Protein AF-A0A7X8KRH6-F1 (afdb_monomer)

Radius of gyration: 15.83 Å; Cα contacts (8 Å, |Δi|>4): 211; chains: 1; bounding box: 36×41×42 Å

Nearest PDB structures (foldseek):
  8rth-assembly1_D  TM=4.321E-01  e=2.265E-01  Trypanosoma brucei
  8j7d-assembly1_C  TM=4.376E-01  e=4.624E-01  Homo sapiens
  8j78-assembly1_J  TM=4.376E-01  e=4.934E-01  Homo sapiens
  5ikl-assembly1_B-2  TM=4.611E-01  e=7.771E-01  Pseudomonas aeruginosa PAO1
  6gaz-assembly1_AC  TM=6.817E-01  e=5.443E+00  Sus scrofa

Foldseek 3Di:
DFDDVQVQCVVCVPPDQDDDWDWDDPVNCVVLVADPQWTKTWDDDLAEIEIETEHEDDDDLVSLVVNQVSSQCVRQVVHQYEYEYEYQDDDPVSVVVLVPDDDSYHYWYWHDDPVWPDDTGGDPDPDDDDPPDDDPDDDDDPRVVNVVVVTDPVNVVVSRPD

Structure (mmCIF, N/CA/C/O backbone):
data_AF-A0A7X8KRH6-F1
#
_entry.id   AF-A0A7X8KRH6-F1
#
loop_
_atom_site.group_PDB
_atom_site.id
_atom_site.type_symbol
_atom_site.label_atom_id
_atom_site.label_alt_id
_atom_site.label_comp_id
_atom_site.label_asym_id
_atom_site.label_entity_id
_atom_site.label_seq_id
_atom_site.pdbx_PDB_ins_code
_atom_site.Cartn_x
_atom_site.Cartn_y
_atom_site.Cartn_z
_atom_site.occupancy
_atom_site.B_iso_or_equiv
_atom_site.auth_seq_id
_atom_site.auth_comp_id
_atom_site.auth_asym_id
_atom_site.auth_atom_id
_atom_site.pdbx_PDB_model_num
ATOM 1 N N . MET A 1 1 ? -2.000 -19.697 16.676 1.00 41.53 1 MET A N 1
ATOM 2 C CA . MET A 1 1 ? 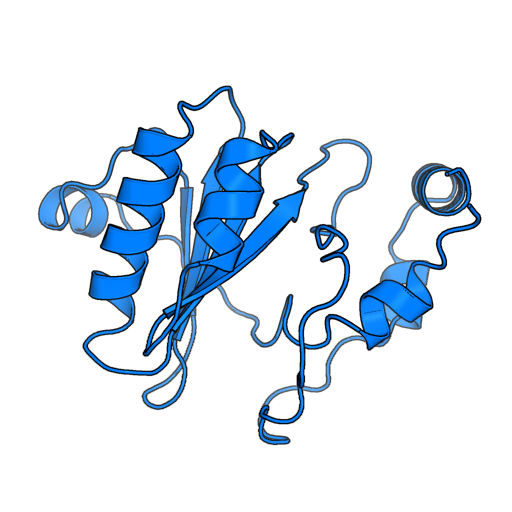-1.005 -20.148 15.673 1.00 41.53 1 MET A CA 1
ATOM 3 C C . MET A 1 1 ? 0.139 -19.169 15.828 1.00 41.53 1 MET A C 1
ATOM 5 O O . MET A 1 1 ? -0.130 -17.988 15.698 1.00 41.53 1 MET A O 1
ATOM 9 N N . ASN A 1 2 ? 1.328 -19.597 16.259 1.00 46.47 2 ASN A N 1
ATOM 10 C CA . ASN A 1 2 ? 2.343 -18.646 16.723 1.00 46.47 2 ASN A CA 1
ATOM 11 C C . ASN A 1 2 ? 2.973 -17.942 15.511 1.00 46.47 2 ASN A C 1
ATOM 13 O O . ASN A 1 2 ? 3.713 -18.557 14.744 1.00 46.47 2 ASN A O 1
ATOM 17 N N . ILE A 1 3 ? 2.591 -16.689 15.283 1.00 53.47 3 ILE A N 1
ATOM 18 C CA . ILE A 1 3 ? 3.006 -15.918 14.114 1.00 53.47 3 ILE A CA 1
ATOM 19 C C . ILE A 1 3 ? 4.375 -15.286 14.394 1.00 53.47 3 ILE A C 1
ATOM 21 O O . ILE A 1 3 ? 4.527 -14.436 15.266 1.00 53.47 3 ILE A O 1
ATOM 25 N N . SER A 1 4 ? 5.387 -15.691 13.627 1.00 61.47 4 SER A N 1
ATOM 26 C CA . SER A 1 4 ? 6.733 -15.118 13.697 1.00 61.47 4 SER A CA 1
ATOM 27 C C . SER A 1 4 ? 6.836 -13.900 12.779 1.00 61.47 4 SER A C 1
ATOM 29 O O . SER A 1 4 ? 6.859 -14.014 11.552 1.00 61.47 4 SER A O 1
ATOM 31 N N . TRP A 1 5 ? 6.925 -12.709 13.372 1.00 57.19 5 TRP A N 1
ATOM 32 C CA . TRP A 1 5 ? 7.070 -11.454 12.624 1.00 57.19 5 TRP A CA 1
ATOM 33 C C . TRP A 1 5 ? 8.342 -11.381 11.783 1.00 57.19 5 TRP A C 1
ATOM 35 O O . TRP A 1 5 ? 8.341 -10.729 10.745 1.00 57.19 5 TRP A O 1
ATOM 45 N N . ASN A 1 6 ? 9.402 -12.089 12.177 1.00 57.34 6 ASN A N 1
ATOM 46 C CA . ASN A 1 6 ? 10.608 -12.214 11.360 1.00 57.34 6 ASN A CA 1
ATOM 47 C C . ASN A 1 6 ? 10.327 -12.999 10.068 1.00 57.34 6 ASN A C 1
ATOM 49 O O . ASN A 1 6 ? 10.830 -12.648 9.004 1.00 57.34 6 ASN A O 1
ATOM 53 N N . ASP A 1 7 ? 9.488 -14.032 10.138 1.00 59.88 7 ASP A N 1
ATOM 54 C CA . ASP A 1 7 ? 9.123 -14.828 8.964 1.00 59.88 7 ASP A CA 1
ATOM 55 C C . ASP A 1 7 ? 8.147 -14.065 8.064 1.00 59.88 7 ASP A C 1
ATOM 57 O O . ASP A 1 7 ? 8.319 -14.057 6.847 1.00 59.88 7 ASP A O 1
ATOM 61 N N . ILE A 1 8 ? 7.220 -13.299 8.650 1.00 55.69 8 ILE A N 1
ATOM 62 C CA . ILE A 1 8 ? 6.412 -12.315 7.917 1.00 55.69 8 ILE A CA 1
ATOM 63 C C . ILE A 1 8 ? 7.308 -11.276 7.222 1.00 55.69 8 ILE A C 1
ATOM 65 O O . ILE A 1 8 ? 7.106 -10.975 6.047 1.00 55.69 8 ILE A O 1
ATOM 69 N N . TRP A 1 9 ? 8.297 -10.720 7.925 1.00 57.75 9 TRP A N 1
ATOM 70 C CA . TRP A 1 9 ? 9.228 -9.718 7.394 1.00 57.75 9 TRP A CA 1
ATOM 71 C C . TRP A 1 9 ? 10.070 -10.267 6.237 1.00 57.75 9 TRP A C 1
ATOM 73 O O . TRP A 1 9 ? 10.309 -9.570 5.244 1.00 57.75 9 TRP A O 1
ATOM 83 N N . LYS A 1 10 ? 10.503 -11.527 6.340 1.00 58.91 10 LYS A N 1
ATOM 84 C CA . LYS A 1 10 ? 11.200 -12.245 5.266 1.00 58.91 10 LYS A CA 1
ATOM 85 C C . LYS A 1 10 ? 10.291 -12.556 4.080 1.00 58.91 10 LYS A C 1
ATOM 87 O O . LYS A 1 10 ? 10.783 -12.504 2.958 1.00 58.91 10 LYS A O 1
ATOM 92 N N . ALA A 1 11 ? 9.015 -12.860 4.320 1.00 56.12 11 ALA A N 1
ATOM 93 C CA . ALA A 1 11 ? 8.025 -13.134 3.278 1.00 56.12 11 ALA A CA 1
ATOM 94 C C . ALA A 1 11 ? 7.551 -11.863 2.551 1.00 56.12 11 ALA A C 1
ATOM 96 O O . ALA A 1 11 ? 7.143 -11.930 1.400 1.00 56.12 11 ALA A O 1
ATOM 97 N N . ASN A 1 12 ? 7.645 -10.702 3.202 1.00 53.78 12 ASN A N 1
ATOM 98 C CA . ASN A 1 12 ? 7.190 -9.416 2.677 1.00 53.78 12 ASN A CA 1
ATOM 99 C C . ASN A 1 12 ? 8.362 -8.442 2.501 1.00 53.78 12 ASN A C 1
ATOM 101 O O . ASN A 1 12 ? 8.407 -7.366 3.106 1.00 53.78 12 ASN A O 1
ATOM 105 N N . GLN A 1 13 ? 9.355 -8.844 1.703 1.00 52.69 13 GLN A N 1
ATOM 106 C CA . GLN A 1 13 ? 10.570 -8.046 1.470 1.00 52.69 13 GLN A CA 1
ATOM 107 C C . GLN A 1 13 ? 10.301 -6.710 0.775 1.00 52.69 13 GLN A C 1
ATOM 109 O O . GLN A 1 13 ? 11.119 -5.797 0.817 1.00 52.69 13 GLN A O 1
ATOM 114 N N . ASP A 1 14 ? 9.135 -6.614 0.161 1.00 52.75 14 ASP A N 1
ATOM 115 C CA . ASP A 1 14 ? 8.665 -5.528 -0.665 1.00 52.75 14 ASP A CA 1
ATOM 116 C C . ASP A 1 14 ? 8.050 -4.363 0.128 1.00 52.75 14 ASP A C 1
ATOM 118 O O . ASP A 1 14 ? 8.088 -3.229 -0.340 1.00 52.75 14 ASP A O 1
ATOM 122 N N . ILE A 1 15 ? 7.533 -4.588 1.342 1.00 54.72 15 ILE A N 1
ATOM 123 C CA . ILE A 1 15 ? 6.648 -3.626 2.038 1.00 54.72 15 ILE A CA 1
A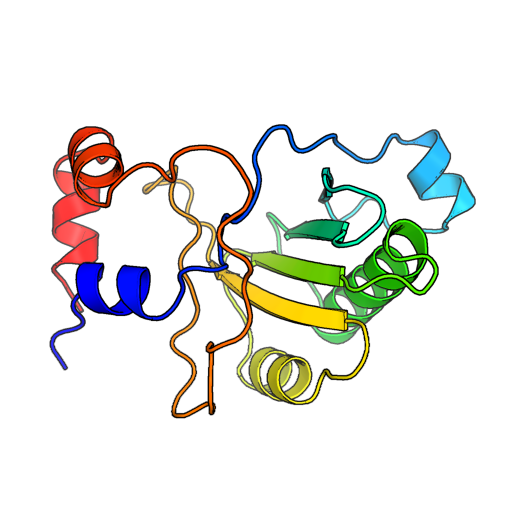TOM 124 C C . ILE A 1 15 ? 7.268 -2.252 2.310 1.00 54.72 15 ILE A C 1
ATOM 126 O O . ILE A 1 15 ? 6.551 -1.267 2.467 1.00 54.72 15 ILE A O 1
ATOM 130 N N . PHE A 1 16 ? 8.593 -2.159 2.248 1.00 56.62 16 PHE A N 1
ATOM 131 C CA . PHE A 1 16 ? 9.315 -0.894 2.272 1.00 56.62 16 PHE A CA 1
ATOM 132 C C . PHE A 1 16 ? 10.531 -0.920 1.345 1.00 56.62 16 PHE A C 1
ATOM 134 O O . PHE A 1 16 ? 11.659 -0.723 1.789 1.00 56.62 16 PHE A O 1
ATOM 141 N N . ILE A 1 17 ? 10.310 -1.179 0.050 1.00 54.66 17 ILE A N 1
ATOM 142 C CA . ILE A 1 17 ? 11.385 -1.166 -0.967 1.00 54.66 17 ILE A CA 1
ATOM 143 C C . ILE A 1 17 ? 12.085 0.198 -1.045 1.00 54.66 17 ILE A C 1
ATOM 145 O O . ILE A 1 17 ? 13.234 0.269 -1.470 1.00 54.66 17 ILE A O 1
ATOM 149 N N . MET A 1 18 ? 11.417 1.289 -0.653 1.00 55.75 18 MET A N 1
ATOM 150 C CA . MET A 1 18 ? 11.933 2.645 -0.846 1.00 55.75 18 MET A CA 1
ATOM 151 C C . MET A 1 18 ? 11.717 3.553 0.365 1.00 55.75 18 MET A C 1
ATOM 153 O O . MET A 1 18 ? 10.811 3.352 1.172 1.00 55.75 18 MET A O 1
ATOM 157 N N . SER A 1 19 ? 12.576 4.566 0.470 1.00 61.31 19 SER A N 1
ATOM 158 C CA . SER A 1 19 ? 12.522 5.652 1.450 1.00 61.31 19 SER A CA 1
ATOM 159 C C . SER A 1 19 ? 12.290 6.998 0.746 1.00 61.31 19 SER A C 1
ATOM 161 O O . SER A 1 19 ? 12.194 7.059 -0.481 1.00 61.31 19 SER A O 1
ATOM 163 N N . GLY A 1 20 ? 12.159 8.083 1.519 1.00 65.31 20 GLY A N 1
ATOM 164 C CA . GLY A 1 20 ? 11.989 9.429 0.957 1.00 65.31 20 GLY A CA 1
ATOM 165 C C . GLY A 1 20 ? 10.629 9.647 0.294 1.00 65.31 20 GLY A C 1
ATOM 166 O O . GLY A 1 20 ? 10.553 10.241 -0.772 1.00 65.31 20 GLY A O 1
ATOM 167 N N . PHE A 1 21 ? 9.562 9.124 0.898 1.00 76.94 21 PHE A N 1
ATOM 168 C CA . PHE A 1 21 ? 8.201 9.354 0.424 1.00 76.94 21 PHE A CA 1
ATOM 169 C C . PHE A 1 21 ? 7.850 10.842 0.462 1.00 76.94 21 PHE A C 1
ATOM 171 O O . PHE A 1 21 ? 7.912 11.473 1.517 1.00 76.94 21 PHE A O 1
ATOM 178 N N . GLU A 1 22 ? 7.440 11.373 -0.684 1.00 78.50 22 GLU A N 1
ATOM 179 C CA . GLU A 1 22 ? 6.921 12.728 -0.810 1.00 78.50 22 GLU A CA 1
ATOM 180 C C . GLU A 1 22 ? 5.398 12.697 -0.718 1.00 78.50 22 GLU A C 1
ATOM 182 O O . GLU A 1 22 ? 4.737 11.879 -1.365 1.00 78.50 22 GLU A O 1
ATOM 187 N N . GLU A 1 23 ? 4.835 13.591 0.091 1.00 87.44 23 GLU A N 1
ATOM 188 C CA . GLU A 1 23 ? 3.388 13.761 0.183 1.00 87.44 23 GLU A CA 1
ATOM 189 C C . GLU A 1 23 ? 2.839 14.418 -1.091 1.00 87.44 23 GLU A C 1
ATOM 191 O O . GLU A 1 23 ? 3.415 15.361 -1.642 1.00 87.44 23 GLU A O 1
ATOM 196 N N . CYS A 1 24 ? 1.694 13.930 -1.566 1.00 87.75 24 CYS A N 1
ATOM 197 C CA . CYS A 1 24 ? 0.996 14.533 -2.689 1.00 87.75 24 CYS A CA 1
ATOM 198 C C . CYS A 1 24 ? 0.464 15.918 -2.304 1.00 87.75 24 CYS A C 1
ATOM 200 O O . CYS A 1 24 ? -0.399 16.055 -1.431 1.00 87.75 24 CYS A O 1
ATOM 202 N N . THR A 1 25 ? 0.952 16.949 -2.995 1.00 87.25 25 THR A N 1
ATOM 203 C CA . THR A 1 25 ? 0.550 18.330 -2.724 1.00 87.25 25 THR A CA 1
ATOM 204 C C . THR A 1 25 ? -0.945 18.544 -2.960 1.00 87.25 25 THR A C 1
ATOM 206 O O . THR A 1 25 ? -1.607 17.816 -3.707 1.00 87.25 25 THR A O 1
ATOM 209 N N . GLU A 1 26 ? -1.512 19.562 -2.316 1.00 85.00 26 GLU A N 1
ATOM 210 C CA . GLU A 1 26 ? -2.935 19.874 -2.462 1.00 85.00 26 GLU A CA 1
ATOM 211 C C . GLU A 1 26 ? -3.301 20.244 -3.909 1.00 85.00 26 GLU A C 1
ATOM 213 O O . GLU A 1 26 ? -4.379 19.872 -4.380 1.00 85.00 26 GLU A O 1
ATOM 218 N N . GLU A 1 27 ? -2.403 20.902 -4.655 1.00 86.75 27 GLU A N 1
ATOM 219 C CA . GLU A 1 27 ? -2.659 21.236 -6.061 1.00 86.75 27 GLU A CA 1
ATOM 220 C C . GLU A 1 27 ? -2.767 19.979 -6.930 1.00 86.75 27 GLU A C 1
ATOM 222 O O . GLU A 1 27 ? -3.678 19.881 -7.757 1.00 86.75 27 GLU A O 1
ATOM 227 N N . LYS A 1 28 ? -1.879 18.996 -6.716 1.00 87.00 28 LYS A N 1
ATOM 228 C CA . LYS A 1 28 ? -1.917 17.709 -7.426 1.00 87.00 28 LYS A CA 1
ATOM 229 C C . LYS A 1 28 ? -3.160 16.903 -7.065 1.00 87.00 28 LYS A C 1
ATOM 231 O O . LYS A 1 28 ? -3.800 16.345 -7.950 1.00 87.00 28 LYS A O 1
ATOM 236 N N . ARG A 1 29 ? -3.560 16.885 -5.790 1.00 89.44 29 ARG A N 1
ATOM 237 C CA . ARG A 1 29 ? -4.806 16.216 -5.379 1.00 89.44 29 ARG A CA 1
ATOM 238 C C . ARG A 1 29 ? -6.024 16.810 -6.077 1.00 89.44 29 ARG A C 1
ATOM 240 O O . ARG A 1 29 ? -6.842 16.064 -6.606 1.00 89.44 29 ARG A O 1
ATOM 247 N N . LYS A 1 30 ? -6.112 18.141 -6.159 1.00 89.25 30 LYS A N 1
ATOM 248 C CA . LYS A 1 30 ? -7.204 18.821 -6.875 1.00 89.25 30 LYS A CA 1
ATOM 249 C C . LYS A 1 30 ? -7.192 18.521 -8.373 1.00 89.25 30 LYS A C 1
ATOM 251 O O . LYS A 1 30 ? -8.252 18.256 -8.937 1.00 89.25 30 LYS A O 1
ATOM 256 N N . SER A 1 31 ? -6.023 18.538 -9.018 1.00 90.69 31 SER A N 1
ATOM 257 C CA . SER A 1 31 ? -5.923 18.269 -10.460 1.00 90.69 31 SER A CA 1
ATOM 258 C C . SER A 1 31 ? -6.277 16.822 -10.811 1.00 90.69 31 SER A C 1
ATOM 260 O O . SER A 1 31 ? -6.932 16.575 -11.824 1.00 90.69 31 SER A O 1
ATOM 262 N N . TRP A 1 32 ? -5.916 15.881 -9.941 1.00 90.19 32 TRP A N 1
ATOM 263 C CA . TRP A 1 32 ? -6.217 14.455 -10.067 1.00 90.19 32 TRP A CA 1
ATOM 264 C C . TRP A 1 32 ? -7.559 14.048 -9.457 1.00 90.19 32 TRP A C 1
ATOM 266 O O . TRP A 1 32 ? -7.916 12.877 -9.500 1.00 90.19 32 TRP A O 1
ATOM 276 N N . ARG A 1 33 ? -8.330 15.022 -8.949 1.00 90.88 33 ARG A N 1
ATOM 277 C CA . ARG A 1 33 ? -9.649 14.823 -8.326 1.00 90.88 33 ARG A CA 1
ATOM 278 C C . ARG A 1 33 ? -9.630 13.779 -7.203 1.00 90.88 33 ARG A C 1
ATOM 280 O O . ARG A 1 33 ? -10.617 13.079 -7.009 1.00 90.88 33 ARG A O 1
ATOM 287 N N . LEU A 1 34 ? -8.519 13.708 -6.476 1.00 90.50 34 LEU A N 1
ATOM 288 C CA . LEU A 1 34 ? -8.338 12.798 -5.352 1.00 90.50 34 LEU A CA 1
ATOM 289 C C . LEU A 1 34 ? -8.984 13.380 -4.095 1.00 90.50 34 LEU A C 1
ATOM 291 O O . LEU A 1 34 ? -8.845 14.575 -3.804 1.00 90.50 34 LEU A O 1
ATOM 295 N N . SER A 1 35 ? -9.647 12.529 -3.320 1.00 89.56 35 SER A N 1
ATOM 296 C CA . SER A 1 35 ? -10.279 12.915 -2.060 1.00 89.56 35 SER A CA 1
ATOM 297 C C . SER A 1 35 ? -9.262 13.392 -1.024 1.00 89.56 35 SER A C 1
ATOM 299 O O . SER A 1 35 ? -8.227 12.765 -0.813 1.00 89.56 35 SER A O 1
ATOM 301 N N . SER A 1 36 ? -9.588 14.460 -0.291 1.00 87.31 36 SER A N 1
ATOM 302 C CA . SER A 1 36 ? -8.800 14.927 0.858 1.00 87.31 36 SER A CA 1
ATOM 303 C C . SER A 1 36 ? -8.929 14.033 2.097 1.00 87.31 36 SER A C 1
ATOM 305 O O . SER A 1 36 ? -8.232 14.269 3.081 1.00 87.31 36 SER A O 1
ATOM 307 N N . HIS A 1 37 ? -9.830 13.044 2.069 1.00 88.12 37 HIS A N 1
ATOM 308 C CA . HIS A 1 37 ? -10.051 12.091 3.164 1.00 88.12 37 HIS A CA 1
ATOM 309 C C . HIS A 1 37 ? -8.869 11.136 3.372 1.00 88.12 37 HIS A C 1
ATOM 311 O O . HIS A 1 37 ? -8.681 10.602 4.465 1.00 88.12 37 HIS A O 1
ATOM 317 N N . PHE A 1 38 ? -8.060 10.941 2.331 1.00 90.75 38 PHE A N 1
ATOM 318 C CA . PHE A 1 38 ? -6.896 10.068 2.353 1.00 90.75 38 PHE A CA 1
ATOM 319 C C . PHE A 1 38 ? -5.596 10.875 2.256 1.00 90.75 38 PHE A C 1
ATOM 321 O O . PHE A 1 38 ? -5.532 11.934 1.623 1.00 90.75 38 PHE A O 1
ATOM 328 N N . GLY A 1 39 ? -4.546 10.361 2.894 1.00 87.88 39 GLY A N 1
ATOM 329 C CA . GLY A 1 39 ? -3.174 10.816 2.688 1.00 87.88 39 GLY A CA 1
ATOM 330 C C . GLY A 1 39 ? -2.544 10.041 1.538 1.00 87.88 39 GLY A C 1
ATOM 331 O O . GLY A 1 39 ? -2.691 8.823 1.480 1.00 87.88 39 GLY A O 1
ATOM 332 N N . TYR A 1 40 ? -1.832 10.723 0.645 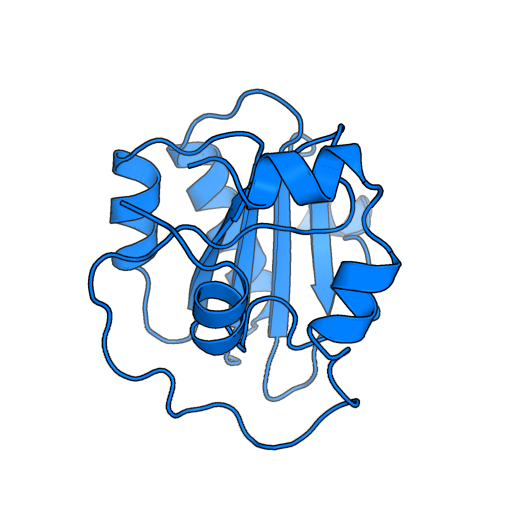1.00 90.81 40 TYR A N 1
ATOM 333 C CA . TYR A 1 40 ? -1.168 10.090 -0.494 1.00 90.81 40 TYR A CA 1
ATOM 334 C C . TYR A 1 40 ? 0.306 10.422 -0.454 1.00 90.81 40 TYR A C 1
ATOM 336 O O . TYR A 1 40 ? 0.677 11.590 -0.352 1.00 90.81 40 TYR A O 1
ATOM 344 N N . PHE A 1 41 ? 1.135 9.401 -0.588 1.00 88.38 41 PHE A N 1
ATOM 345 C CA . PHE A 1 41 ? 2.575 9.557 -0.655 1.00 88.38 41 PHE A CA 1
ATOM 346 C C . PHE A 1 41 ? 3.109 8.772 -1.839 1.00 88.38 41 PHE A C 1
ATOM 348 O O . PHE A 1 41 ? 2.553 7.735 -2.206 1.00 88.38 41 PHE A O 1
ATOM 355 N N . SER A 1 42 ? 4.188 9.250 -2.441 1.00 87.75 42 SER A N 1
ATOM 356 C CA . SER A 1 42 ? 4.863 8.530 -3.515 1.00 87.75 42 SER A CA 1
ATOM 357 C C . SER A 1 42 ? 6.369 8.667 -3.437 1.00 87.75 42 SER A C 1
ATOM 359 O O . SER A 1 42 ? 6.899 9.661 -2.954 1.00 87.75 42 SER A O 1
ATOM 361 N N . THR A 1 43 ? 7.048 7.661 -3.960 1.00 82.44 43 THR A N 1
ATOM 362 C CA . THR A 1 43 ? 8.478 7.668 -4.255 1.00 82.44 43 THR A CA 1
ATOM 363 C C . THR A 1 43 ? 8.712 6.761 -5.464 1.00 82.44 43 THR A C 1
ATOM 365 O O . THR A 1 43 ? 7.773 6.161 -6.003 1.00 82.44 43 THR A O 1
ATOM 368 N N . GLY A 1 44 ? 9.952 6.662 -5.918 1.00 77.50 44 GLY A N 1
ATOM 369 C CA . GLY A 1 44 ? 10.326 5.771 -7.007 1.00 77.50 44 GLY A CA 1
ATOM 370 C C . GLY A 1 44 ? 11.005 6.447 -8.173 1.00 77.50 44 GLY A C 1
ATOM 371 O O . GLY A 1 44 ? 11.125 7.670 -8.247 1.00 77.50 44 GLY A O 1
ATOM 372 N N . ASP A 1 45 ? 11.411 5.616 -9.119 1.00 74.81 45 ASP A N 1
ATOM 373 C CA . ASP A 1 45 ? 12.106 6.004 -10.336 1.00 74.81 45 ASP A CA 1
ATOM 374 C C . ASP A 1 45 ? 11.323 5.574 -11.587 1.00 74.81 45 ASP A C 1
ATOM 376 O O . ASP A 1 45 ? 10.146 5.220 -11.530 1.00 74.81 45 ASP A O 1
ATOM 380 N N . ILE A 1 46 ? 11.967 5.665 -12.749 1.00 73.56 46 ILE A N 1
ATOM 381 C CA . ILE A 1 46 ? 11.364 5.344 -14.048 1.00 73.56 46 ILE A CA 1
ATOM 382 C C . ILE A 1 46 ? 10.946 3.871 -14.204 1.00 73.56 46 ILE A C 1
ATOM 384 O O . ILE A 1 46 ? 10.096 3.583 -15.043 1.00 73.56 46 ILE A O 1
ATOM 388 N N . ASN A 1 47 ? 11.518 2.953 -13.422 1.00 75.81 47 ASN A N 1
ATOM 389 C CA . ASN A 1 47 ? 11.286 1.512 -13.528 1.00 75.81 47 ASN A CA 1
ATOM 390 C C . ASN A 1 47 ? 10.284 1.013 -12.484 1.00 75.81 47 ASN A C 1
ATOM 392 O O . ASN A 1 47 ? 9.543 0.062 -12.748 1.00 75.81 47 ASN A O 1
ATOM 396 N N . LEU A 1 48 ? 10.271 1.640 -11.304 1.00 79.38 48 LEU A N 1
ATOM 397 C CA . LEU A 1 48 ? 9.389 1.277 -10.205 1.00 79.38 48 LEU A CA 1
ATOM 398 C C . LEU A 1 48 ? 8.865 2.520 -9.491 1.00 79.38 48 LEU A C 1
ATOM 400 O O . LEU A 1 48 ? 9.623 3.312 -8.929 1.00 79.38 48 LEU A O 1
ATOM 404 N N . ARG A 1 49 ? 7.541 2.637 -9.447 1.00 85.62 49 ARG A N 1
ATOM 405 C CA . ARG A 1 49 ? 6.819 3.639 -8.666 1.00 85.62 49 ARG A CA 1
ATOM 406 C C . ARG A 1 49 ? 6.237 2.992 -7.425 1.00 85.62 49 ARG A C 1
ATOM 408 O O . ARG A 1 49 ? 5.738 1.870 -7.469 1.00 85.62 49 ARG A O 1
ATOM 415 N N . VAL A 1 50 ? 6.288 3.702 -6.311 1.00 84.69 50 VAL A N 1
ATOM 416 C CA . VAL A 1 50 ? 5.716 3.233 -5.053 1.00 84.69 50 VAL A CA 1
ATOM 417 C C . VAL A 1 50 ? 4.784 4.306 -4.525 1.00 84.69 50 VAL A C 1
ATOM 419 O O . VAL A 1 50 ? 5.189 5.457 -4.376 1.00 84.69 50 VAL A O 1
ATOM 422 N N . GLY A 1 51 ? 3.540 3.931 -4.251 1.00 87.69 51 GLY A N 1
ATOM 423 C CA . GLY A 1 51 ? 2.526 4.800 -3.673 1.00 87.69 51 GLY A CA 1
ATOM 424 C C . GLY A 1 51 ? 2.060 4.281 -2.321 1.00 87.69 51 GLY A C 1
ATOM 425 O O . GLY A 1 51 ? 1.917 3.078 -2.129 1.00 87.69 51 GLY A O 1
ATOM 426 N N . ILE A 1 52 ? 1.784 5.186 -1.393 1.00 90.00 52 ILE A N 1
ATOM 427 C CA . ILE A 1 52 ? 1.046 4.907 -0.164 1.00 90.00 52 ILE A CA 1
ATOM 428 C C . ILE A 1 52 ? -0.254 5.690 -0.240 1.00 90.00 52 ILE A C 1
ATOM 430 O O . ILE A 1 52 ? -0.233 6.887 -0.527 1.00 90.00 52 ILE A O 1
ATOM 434 N N . ILE A 1 53 ? -1.364 5.025 0.052 1.00 92.62 53 ILE A N 1
ATOM 435 C CA . ILE A 1 53 ? -2.629 5.673 0.361 1.00 92.62 53 ILE A CA 1
ATOM 436 C C . ILE A 1 53 ? -3.013 5.312 1.795 1.00 92.62 53 ILE A C 1
ATOM 438 O O . ILE A 1 53 ? -3.130 4.140 2.149 1.00 92.62 53 ILE A O 1
ATOM 442 N N . ALA A 1 54 ? -3.150 6.323 2.645 1.00 89.94 54 ALA A N 1
ATOM 443 C CA . ALA A 1 54 ? -3.345 6.163 4.075 1.00 89.94 54 ALA A CA 1
ATOM 444 C C . ALA A 1 54 ? -4.694 6.727 4.523 1.00 89.94 54 ALA A C 1
ATOM 446 O O . ALA A 1 54 ? -5.044 7.862 4.197 1.00 89.94 54 ALA A O 1
ATOM 447 N N . CYS A 1 55 ? -5.419 5.959 5.332 1.00 88.19 55 CYS A N 1
ATOM 448 C CA . CYS A 1 55 ? -6.624 6.405 6.013 1.00 88.19 55 CYS A CA 1
ATOM 449 C C . CYS A 1 55 ? -6.457 6.269 7.529 1.00 88.19 55 CYS A C 1
ATOM 451 O O . CYS A 1 55 ? -6.176 5.186 8.049 1.00 88.19 55 CYS A O 1
ATOM 453 N N . ARG A 1 56 ? -6.636 7.379 8.254 1.00 76.12 56 ARG A N 1
ATOM 454 C CA . ARG A 1 56 ? -6.599 7.383 9.726 1.00 76.12 56 ARG A CA 1
ATOM 455 C C . ARG A 1 56 ? -7.953 7.037 10.349 1.00 76.12 56 ARG A C 1
ATOM 457 O O . ARG A 1 56 ? -7.975 6.512 11.460 1.00 76.12 56 ARG A O 1
ATOM 464 N N . ASN A 1 57 ? -9.039 7.335 9.639 1.00 79.56 57 ASN A N 1
ATOM 465 C CA . ASN A 1 57 ? -10.419 7.236 10.110 1.00 79.56 57 ASN A CA 1
ATOM 466 C C . ASN A 1 57 ? -11.159 6.098 9.385 1.00 79.56 57 ASN A C 1
ATOM 468 O O . ASN A 1 57 ? -10.555 5.327 8.642 1.00 79.56 57 ASN A O 1
ATOM 472 N N . GLU A 1 58 ? -12.470 5.991 9.594 1.00 86.12 58 GLU A N 1
ATOM 473 C CA . GLU A 1 58 ? -13.309 5.077 8.820 1.00 86.12 58 GLU A CA 1
ATOM 474 C C . GLU A 1 58 ? -13.320 5.449 7.332 1.00 86.12 58 GLU A C 1
ATOM 476 O O . GLU A 1 58 ? -13.274 6.624 6.950 1.00 86.12 58 GLU A O 1
ATOM 481 N N . TYR A 1 59 ? -13.398 4.429 6.486 1.00 90.94 59 TYR A N 1
ATOM 482 C CA . TYR A 1 59 ? -13.486 4.554 5.040 1.00 90.94 59 TYR A CA 1
ATOM 483 C C . TYR A 1 59 ? -14.478 3.529 4.496 1.00 90.94 59 TYR A C 1
ATOM 485 O O . TYR A 1 59 ? -14.760 2.513 5.133 1.00 90.94 59 TYR A O 1
ATOM 493 N N . LYS A 1 60 ? -15.005 3.795 3.301 1.00 93.25 60 LYS A N 1
ATOM 494 C CA . LYS A 1 60 ? -15.706 2.784 2.511 1.00 93.25 60 LYS A CA 1
ATOM 495 C C . LYS A 1 60 ? -14.689 2.066 1.640 1.00 93.25 60 LYS A C 1
ATOM 497 O O . LYS A 1 60 ? -13.895 2.723 0.970 1.00 93.25 60 LYS A O 1
ATOM 502 N N . ASP A 1 61 ? -14.732 0.739 1.643 1.00 92.06 61 ASP A N 1
ATOM 503 C CA . ASP A 1 61 ? -13.797 -0.102 0.888 1.00 92.06 61 ASP A CA 1
ATOM 504 C C . ASP A 1 61 ? -13.709 0.297 -0.590 1.00 92.06 61 ASP A C 1
ATOM 506 O O . ASP A 1 61 ? -12.615 0.392 -1.138 1.00 92.06 61 ASP A O 1
ATOM 510 N N . GLU A 1 62 ? -14.858 0.568 -1.215 1.00 93.31 62 GLU A N 1
ATOM 511 C CA . GLU A 1 62 ? -14.965 0.965 -2.623 1.00 93.31 62 GLU A CA 1
ATOM 512 C C . GLU A 1 62 ? -14.251 2.290 -2.900 1.00 93.31 62 GLU A C 1
ATOM 514 O O . GLU A 1 62 ? -13.432 2.362 -3.814 1.00 93.31 62 GLU A O 1
ATOM 519 N N . ASP A 1 63 ? -14.512 3.308 -2.075 1.00 93.62 63 ASP A N 1
ATOM 520 C CA . ASP A 1 63 ? -13.897 4.630 -2.206 1.00 93.62 63 ASP A CA 1
ATOM 521 C C . ASP A 1 63 ? -12.384 4.535 -2.002 1.00 93.62 63 ASP A C 1
ATOM 523 O O . ASP A 1 63 ? -11.608 5.100 -2.772 1.00 93.62 63 ASP A O 1
ATOM 527 N N . PHE A 1 64 ? -11.953 3.781 -0.987 1.00 94.50 64 PHE A N 1
ATOM 528 C CA . PHE A 1 64 ? -10.536 3.638 -0.681 1.00 94.50 64 PHE A CA 1
ATOM 529 C C . PHE A 1 64 ? -9.799 2.915 -1.805 1.00 94.50 64 PHE A C 1
ATOM 531 O O . PHE A 1 64 ? -8.757 3.389 -2.257 1.00 94.50 64 PHE A O 1
ATOM 538 N N . LEU A 1 65 ? -10.370 1.816 -2.306 1.00 93.31 65 LEU A N 1
ATOM 539 C CA . LEU A 1 65 ? -9.815 1.052 -3.418 1.00 93.31 65 LEU A CA 1
ATOM 540 C C . LEU A 1 65 ? -9.754 1.891 -4.700 1.00 93.31 65 LEU A C 1
ATOM 542 O O . LEU A 1 65 ? -8.718 1.916 -5.366 1.00 93.31 65 LEU A O 1
ATOM 546 N N . PHE A 1 66 ? -10.840 2.593 -5.031 1.00 93.88 66 PHE A N 1
ATOM 547 C CA . PHE A 1 66 ? -10.928 3.440 -6.219 1.00 93.88 66 PHE A CA 1
ATOM 548 C C . PHE A 1 66 ? -9.885 4.560 -6.202 1.00 93.88 66 PHE A C 1
ATOM 550 O O . PHE A 1 66 ? -9.163 4.746 -7.186 1.00 93.88 66 PHE A O 1
ATOM 557 N N . GLU A 1 67 ? -9.768 5.274 -5.083 1.00 94.12 67 GLU A N 1
ATOM 558 C CA . GLU A 1 67 ? -8.795 6.356 -4.910 1.00 94.12 67 GLU A CA 1
ATOM 559 C C . GLU A 1 67 ? -7.361 5.828 -4.973 1.00 94.12 67 GLU A C 1
ATOM 561 O O . GLU A 1 67 ? -6.516 6.407 -5.655 1.00 94.12 67 GLU A O 1
ATOM 566 N N . GLY A 1 68 ? -7.086 4.683 -4.341 1.00 93.38 68 GLY A N 1
ATOM 567 C CA . GLY A 1 68 ? -5.763 4.066 -4.388 1.00 93.38 68 GLY A CA 1
ATOM 568 C C . GLY A 1 68 ? -5.360 3.646 -5.798 1.00 93.38 68 GLY A C 1
ATOM 569 O O . GLY A 1 68 ? -4.249 3.944 -6.234 1.00 93.38 68 GLY A O 1
ATOM 570 N N . ILE A 1 69 ? -6.262 3.012 -6.548 1.00 92.50 69 ILE A N 1
ATOM 571 C CA . ILE A 1 69 ? -5.994 2.614 -7.938 1.00 92.50 69 ILE A CA 1
ATOM 572 C C . ILE A 1 69 ? -5.836 3.845 -8.836 1.00 92.50 69 ILE A C 1
ATOM 574 O O . ILE A 1 69 ? -4.918 3.890 -9.657 1.00 92.50 69 ILE A O 1
ATOM 578 N N . SER A 1 70 ? -6.694 4.855 -8.676 1.00 93.12 70 SER A N 1
ATOM 579 C CA . SER A 1 70 ? -6.600 6.114 -9.426 1.00 93.12 70 SER A CA 1
ATOM 580 C C . SER A 1 70 ? -5.255 6.790 -9.173 1.00 93.12 70 SER A C 1
ATOM 582 O O . SER A 1 70 ? -4.532 7.102 -10.119 1.00 93.12 70 SER A O 1
ATOM 584 N N . TRP A 1 71 ? -4.863 6.898 -7.902 1.00 93.19 71 TRP A N 1
ATOM 585 C CA . TRP A 1 71 ? -3.546 7.365 -7.485 1.00 93.19 71 TRP A CA 1
ATOM 586 C C . T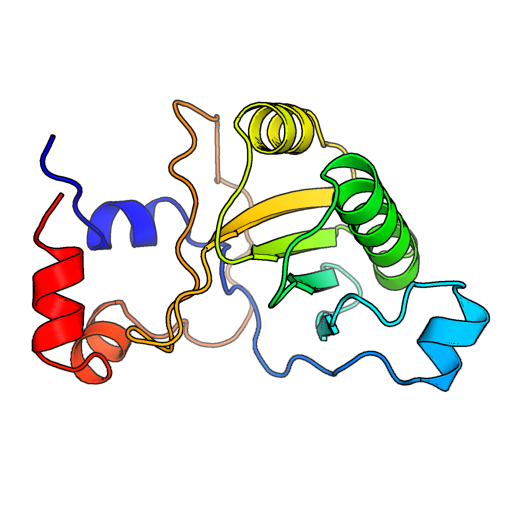RP A 1 71 ? -2.408 6.578 -8.138 1.00 93.19 71 TRP A C 1
ATOM 588 O O . TRP A 1 71 ? -1.515 7.176 -8.741 1.00 93.19 71 TRP A O 1
ATOM 598 N N . GLY A 1 72 ? -2.463 5.245 -8.077 1.00 91.62 72 GLY A N 1
ATOM 599 C CA . GLY A 1 72 ? -1.469 4.367 -8.694 1.00 91.62 72 GLY A CA 1
ATOM 600 C C . GLY A 1 72 ? -1.323 4.577 -10.190 1.00 91.62 72 GLY A C 1
ATOM 601 O O . GLY A 1 72 ? -0.204 4.608 -10.693 1.00 91.62 72 GLY A O 1
ATOM 602 N N . ASN A 1 73 ? -2.430 4.790 -10.898 1.00 91.75 73 ASN A N 1
ATOM 603 C CA . ASN A 1 73 ? -2.391 5.099 -12.324 1.00 91.75 73 ASN A CA 1
ATOM 604 C C . ASN A 1 73 ? -1.713 6.449 -12.599 1.00 91.75 73 ASN A C 1
ATOM 606 O O . ASN A 1 73 ? -0.905 6.539 -13.527 1.00 91.75 73 ASN A O 1
ATOM 610 N N . TYR A 1 74 ? -1.984 7.474 -11.781 1.00 91.38 74 TYR A N 1
ATOM 611 C CA . TYR A 1 74 ? -1.359 8.792 -11.931 1.00 91.38 74 TYR A CA 1
ATOM 612 C C . TYR A 1 74 ? 0.153 8.756 -11.704 1.00 91.38 74 TYR A C 1
ATOM 614 O O . TYR A 1 74 ? 0.900 9.316 -12.507 1.00 91.38 74 TYR A O 1
ATOM 622 N N . ILE A 1 75 ? 0.617 8.090 -10.643 1.00 90.69 75 ILE A N 1
ATOM 623 C CA . ILE A 1 75 ? 2.056 8.029 -10.343 1.00 90.69 75 ILE A CA 1
ATOM 624 C C . ILE A 1 75 ? 2.793 7.016 -11.214 1.00 90.69 75 ILE A C 1
ATOM 626 O O . ILE A 1 75 ? 3.964 7.216 -11.530 1.00 90.69 75 ILE A O 1
ATOM 630 N N . GLY A 1 76 ? 2.112 5.936 -11.595 1.00 86.00 76 GLY A N 1
ATOM 631 C CA . GLY A 1 76 ? 2.676 4.849 -12.374 1.00 86.00 76 GLY A CA 1
ATOM 632 C C . GLY A 1 76 ? 2.980 5.267 -13.799 1.00 86.00 76 GLY A C 1
ATOM 633 O O . GLY A 1 76 ? 4.060 4.972 -14.302 1.00 86.00 76 GLY A O 1
ATOM 634 N N . ASN A 1 77 ? 2.048 5.969 -14.455 1.00 86.12 77 ASN A N 1
ATOM 635 C CA . ASN A 1 77 ? 2.181 6.401 -15.851 1.00 86.12 77 ASN A CA 1
ATOM 636 C C . ASN A 1 77 ? 2.688 5.275 -16.787 1.00 86.12 77 ASN A C 1
ATOM 638 O O . ASN A 1 77 ? 3.602 5.464 -17.588 1.00 86.12 77 ASN A O 1
ATOM 642 N N . GLY A 1 78 ? 2.142 4.065 -16.627 1.00 81.38 78 GLY A N 1
ATOM 643 C CA . GLY A 1 78 ? 2.533 2.875 -17.392 1.00 81.38 78 GLY A CA 1
ATOM 644 C C . GLY A 1 78 ? 3.743 2.102 -16.848 1.00 81.38 78 GLY A C 1
ATOM 645 O O . GLY A 1 78 ? 3.958 0.971 -17.282 1.00 81.38 78 GLY A O 1
ATOM 646 N N . ALA A 1 79 ? 4.485 2.646 -15.881 1.00 83.25 79 ALA A N 1
ATOM 647 C CA . ALA A 1 79 ? 5.541 1.932 -15.168 1.00 83.25 79 ALA A CA 1
ATOM 648 C C . ALA A 1 79 ? 4.972 0.961 -14.122 1.00 83.25 79 ALA A C 1
ATOM 650 O O . ALA A 1 79 ? 3.824 1.076 -13.671 1.00 83.25 79 ALA A O 1
ATOM 651 N N . ARG A 1 80 ? 5.810 0.007 -13.700 1.00 85.44 80 ARG A N 1
ATOM 652 C CA . ARG A 1 80 ? 5.470 -0.908 -12.608 1.00 85.44 80 ARG A CA 1
ATOM 653 C C . ARG A 1 80 ? 5.259 -0.097 -11.334 1.00 85.44 80 ARG A C 1
ATOM 655 O O . ARG A 1 80 ? 6.102 0.716 -10.965 1.00 85.44 80 ARG A O 1
ATOM 662 N N . THR A 1 81 ? 4.138 -0.327 -10.670 1.00 87.69 81 THR A N 1
ATOM 663 C CA . THR A 1 81 ? 3.694 0.452 -9.519 1.00 87.69 81 THR A CA 1
ATOM 664 C C . THR A 1 81 ? 3.308 -0.474 -8.379 1.00 87.69 81 THR A C 1
ATOM 666 O O . THR A 1 81 ? 2.560 -1.428 -8.578 1.00 87.69 81 THR A O 1
ATOM 669 N N . VAL A 1 82 ? 3.806 -0.195 -7.179 1.00 86.62 82 VAL A N 1
ATOM 670 C CA . VAL A 1 82 ? 3.401 -0.882 -5.950 1.00 86.62 82 VAL A CA 1
ATOM 671 C C . VAL A 1 82 ? 2.624 0.097 -5.080 1.00 86.62 82 VAL A C 1
ATOM 673 O O . VAL A 1 82 ? 3.117 1.180 -4.776 1.00 86.62 82 VAL A O 1
ATOM 676 N N . LEU A 1 83 ? 1.411 -0.275 -4.690 1.00 89.31 83 LEU A N 1
ATOM 677 C CA . LEU A 1 83 ? 0.539 0.517 -3.836 1.00 89.31 83 LEU A CA 1
ATOM 678 C C . LEU A 1 83 ? 0.403 -0.109 -2.455 1.00 89.31 83 LEU A C 1
ATOM 680 O O . LEU A 1 83 ? 0.029 -1.271 -2.324 1.00 89.31 83 LEU A O 1
ATOM 684 N N . TYR A 1 84 ? 0.621 0.699 -1.428 1.00 87.75 84 TYR A N 1
ATOM 685 C CA . TYR A 1 84 ? 0.351 0.357 -0.042 1.00 87.75 84 TYR A CA 1
ATOM 686 C C . TYR A 1 84 ? -0.925 1.036 0.417 1.00 87.75 84 TYR A C 1
ATOM 688 O O . TYR A 1 84 ? -0.970 2.256 0.564 1.00 87.75 84 TYR A O 1
ATOM 696 N N . PHE A 1 85 ? -1.948 0.235 0.679 1.00 89.88 85 PHE A N 1
ATOM 697 C CA . PHE A 1 85 ? -3.140 0.677 1.379 1.00 89.88 85 PHE A CA 1
ATOM 698 C C .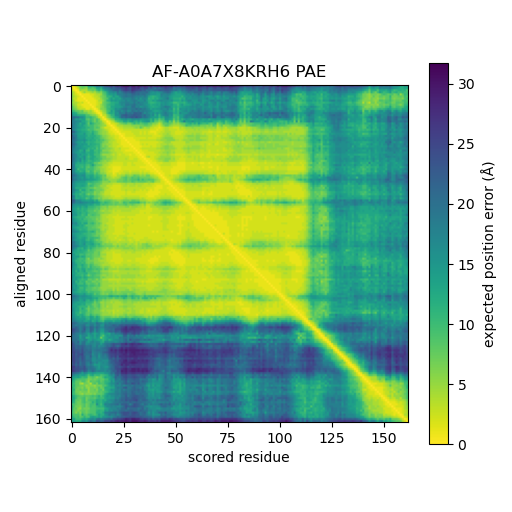 PHE A 1 85 ? -2.863 0.594 2.870 1.00 89.88 85 PHE A C 1
ATOM 700 O O . PHE A 1 85 ? -2.585 -0.486 3.385 1.00 89.88 85 PHE A O 1
ATOM 707 N N . VAL A 1 86 ? -2.908 1.731 3.554 1.00 87.19 86 VAL A N 1
ATOM 708 C CA . VAL A 1 86 ? -2.586 1.852 4.974 1.00 87.19 86 VAL A CA 1
ATOM 709 C C . VAL A 1 86 ? -3.831 2.267 5.742 1.00 87.19 86 VAL A C 1
ATOM 711 O O . VAL A 1 86 ? -4.353 3.358 5.531 1.00 87.19 86 VAL A O 1
ATOM 714 N N . ALA A 1 87 ? -4.304 1.420 6.651 1.00 86.00 87 ALA A N 1
ATOM 715 C CA . ALA A 1 87 ? -5.468 1.722 7.483 1.00 86.00 87 ALA A CA 1
ATOM 716 C C . ALA A 1 87 ? -5.432 0.967 8.815 1.00 86.00 87 ALA A C 1
ATOM 718 O O . ALA A 1 87 ? -4.634 0.052 8.999 1.00 86.00 87 ALA A O 1
ATOM 719 N N . GLN A 1 88 ? -6.289 1.333 9.771 1.00 80.31 88 GLN A N 1
ATOM 720 C CA . GLN A 1 88 ? -6.331 0.649 11.075 1.00 80.31 88 GLN A CA 1
ATOM 721 C C . GLN A 1 88 ? -6.893 -0.776 10.992 1.00 80.31 88 GLN A C 1
ATOM 723 O O . GLN A 1 88 ? -6.512 -1.654 11.768 1.00 80.31 88 GLN A O 1
ATOM 728 N N . ASN A 1 89 ? -7.798 -1.003 10.048 1.00 80.94 89 ASN A N 1
ATOM 729 C CA . ASN A 1 89 ? -8.471 -2.263 9.783 1.00 80.94 89 ASN A CA 1
ATOM 730 C C . ASN A 1 89 ? -8.761 -2.391 8.278 1.00 80.94 89 ASN A C 1
ATOM 732 O O . ASN A 1 89 ? -8.804 -1.386 7.573 1.00 80.94 89 ASN A O 1
ATOM 736 N N . PHE A 1 90 ? -8.977 -3.619 7.804 1.00 82.81 90 PHE A N 1
ATOM 737 C CA . PHE A 1 90 ? -9.456 -3.922 6.454 1.00 82.81 90 PHE A CA 1
ATOM 738 C C . PHE A 1 90 ? -10.592 -4.925 6.539 1.00 82.81 90 PHE A C 1
ATOM 740 O O . PHE A 1 90 ? -10.556 -5.837 7.371 1.00 82.81 90 PHE A O 1
ATOM 747 N N . SER A 1 91 ? -11.589 -4.780 5.671 1.00 83.88 91 SER A N 1
ATOM 748 C CA . SER A 1 91 ? -12.604 -5.815 5.534 1.00 83.88 91 SER A CA 1
ATOM 749 C C . SER A 1 91 ? -12.039 -7.020 4.760 1.00 83.88 91 SER A C 1
ATOM 751 O O . SER A 1 91 ? -11.159 -6.863 3.906 1.00 83.88 91 SER A O 1
ATOM 753 N N . PRO A 1 92 ? -12.570 -8.235 4.976 1.00 80.12 92 PRO A N 1
ATOM 754 C CA . PRO A 1 92 ? -12.215 -9.390 4.151 1.00 80.12 92 PRO A CA 1
ATOM 755 C C . PRO A 1 92 ? -12.520 -9.184 2.660 1.00 80.12 92 PRO A C 1
ATOM 757 O O . PRO A 1 92 ? -11.814 -9.707 1.802 1.00 80.12 92 PRO A O 1
ATOM 760 N N . VAL A 1 93 ? -13.566 -8.412 2.341 1.00 85.38 93 VAL A N 1
ATOM 761 C CA . VAL A 1 93 ? -13.954 -8.104 0.957 1.00 85.38 93 VAL A CA 1
ATOM 762 C C . VAL A 1 93 ? -12.883 -7.252 0.288 1.00 85.38 93 VAL A C 1
ATOM 764 O O . VAL A 1 93 ? -12.470 -7.561 -0.828 1.00 85.38 93 VAL A O 1
ATOM 767 N N . PHE A 1 94 ? -12.384 -6.237 0.992 1.00 87.69 94 PHE A N 1
ATOM 768 C CA . PHE A 1 94 ? -11.313 -5.374 0.515 1.00 87.69 94 PHE A CA 1
ATOM 769 C C . PHE A 1 94 ? -10.027 -6.159 0.247 1.00 87.69 94 PHE A C 1
ATOM 771 O O . PHE A 1 94 ? -9.441 -6.040 -0.825 1.00 87.69 94 PHE A O 1
ATOM 778 N N . LEU A 1 95 ? -9.625 -7.027 1.178 1.00 83.81 95 LEU A N 1
ATOM 779 C CA . LEU A 1 95 ? -8.436 -7.871 1.015 1.00 83.81 95 LEU A CA 1
ATOM 780 C C . LEU A 1 95 ? -8.561 -8.813 -0.190 1.00 83.81 95 LEU A C 1
ATOM 782 O O . LEU A 1 95 ? -7.633 -8.930 -0.987 1.00 83.81 95 LEU A O 1
ATOM 786 N N . ASN A 1 96 ? -9.735 -9.419 -0.378 1.00 79.56 96 ASN A N 1
ATOM 787 C CA . ASN A 1 96 ? -10.014 -10.250 -1.549 1.00 79.56 96 ASN A CA 1
ATOM 788 C C . ASN A 1 96 ? -10.019 -9.449 -2.859 1.00 79.56 96 ASN A C 1
ATOM 790 O O . ASN A 1 96 ? -9.658 -9.988 -3.905 1.00 79.56 96 ASN A O 1
ATOM 794 N N . ALA A 1 97 ? -10.451 -8.187 -2.829 1.00 83.94 97 ALA A N 1
ATOM 795 C CA . ALA A 1 97 ? -10.397 -7.307 -3.991 1.00 83.94 97 ALA A CA 1
ATOM 796 C C . ALA A 1 97 ? -8.949 -6.928 -4.333 1.00 83.94 97 ALA A C 1
ATOM 798 O O . ALA A 1 97 ? -8.571 -6.988 -5.502 1.00 83.94 97 ALA A O 1
ATOM 799 N N . LEU A 1 98 ? -8.125 -6.622 -3.325 1.00 85.62 98 LEU A N 1
ATOM 800 C CA . LEU A 1 98 ? -6.702 -6.336 -3.510 1.00 85.62 98 LEU A CA 1
ATOM 801 C C . LEU A 1 98 ? -5.942 -7.515 -4.116 1.00 85.62 98 LEU A C 1
ATOM 803 O O . LEU A 1 98 ? -5.182 -7.312 -5.057 1.00 85.62 98 LEU A O 1
ATOM 807 N N . ALA A 1 99 ? -6.194 -8.738 -3.642 1.00 79.50 99 ALA A N 1
ATOM 808 C CA . ALA A 1 99 ? -5.544 -9.945 -4.160 1.00 79.50 99 ALA A CA 1
ATOM 809 C C . ALA A 1 99 ? -5.851 -10.220 -5.647 1.00 79.50 99 ALA A C 1
ATOM 811 O O . ALA A 1 99 ? -5.140 -10.973 -6.308 1.00 79.50 99 ALA A O 1
ATOM 812 N N . LYS A 1 100 ? -6.915 -9.612 -6.190 1.00 82.75 100 LYS A N 1
ATOM 813 C CA . LYS A 1 100 ? -7.282 -9.707 -7.610 1.00 82.75 100 LYS A CA 1
ATOM 814 C C . LYS A 1 100 ? -6.653 -8.614 -8.473 1.00 82.75 100 LYS A C 1
ATOM 816 O O . LYS A 1 100 ? -6.798 -8.668 -9.695 1.00 82.75 100 LYS A O 1
ATOM 821 N N . LEU A 1 101 ? -5.989 -7.623 -7.875 1.00 80.56 101 LEU A N 1
ATOM 822 C CA . LEU A 1 101 ? -5.256 -6.610 -8.628 1.00 80.56 101 LEU A CA 1
ATOM 823 C C . LEU A 1 101 ? -3.997 -7.230 -9.240 1.00 80.56 101 LEU A C 1
ATOM 825 O O . LEU A 1 101 ? -3.272 -7.982 -8.596 1.00 80.56 101 LEU A O 1
ATOM 829 N N . GLY A 1 102 ? -3.738 -6.906 -10.504 1.00 71.44 102 GLY A N 1
ATOM 830 C CA . GLY A 1 102 ? -2.593 -7.417 -11.246 1.00 71.44 102 GLY A CA 1
ATOM 831 C C . GLY A 1 102 ? -2.241 -6.537 -12.442 1.00 71.44 102 GLY A C 1
ATOM 832 O O . GLY A 1 102 ? -2.865 -5.505 -12.692 1.00 71.44 102 GLY A O 1
ATOM 833 N N . GLY A 1 103 ? -1.225 -6.949 -13.198 1.00 81.38 103 GLY A N 1
ATOM 834 C CA . GLY A 1 103 ? -0.663 -6.157 -14.293 1.00 81.38 103 GLY A CA 1
ATOM 835 C C . GLY A 1 103 ? 0.420 -5.201 -13.793 1.00 81.38 103 GLY A C 1
ATOM 836 O O . GLY A 1 103 ? 1.318 -5.611 -13.060 1.00 81.38 103 GLY A O 1
ATOM 837 N N . ASN A 1 104 ? 0.347 -3.929 -14.191 1.00 82.56 104 ASN A N 1
ATOM 838 C CA . ASN A 1 104 ? 1.366 -2.936 -13.831 1.00 82.56 104 ASN A CA 1
ATOM 839 C C . ASN A 1 104 ? 1.209 -2.391 -12.407 1.00 82.56 104 ASN A C 1
ATOM 841 O O . ASN A 1 104 ? 2.138 -1.760 -11.913 1.00 82.56 104 ASN A O 1
ATOM 845 N N . ILE A 1 105 ? 0.072 -2.634 -11.748 1.00 86.94 105 ILE A N 1
ATOM 846 C CA . ILE A 1 105 ? -0.175 -2.232 -10.363 1.00 86.94 105 ILE A CA 1
ATOM 847 C C . ILE A 1 105 ? -0.230 -3.485 -9.490 1.00 86.94 105 ILE A C 1
ATOM 849 O O . ILE A 1 105 ? -1.100 -4.335 -9.660 1.00 86.94 105 ILE A O 1
ATOM 853 N N . SER A 1 106 ? 0.687 -3.565 -8.533 1.00 85.38 106 SER A N 1
ATOM 854 C CA . SER A 1 106 ? 0.624 -4.488 -7.402 1.00 85.38 106 SER A CA 1
ATOM 855 C C . SER A 1 106 ? 0.112 -3.717 -6.197 1.00 85.38 106 SER A C 1
ATOM 857 O O . SER A 1 106 ? 0.567 -2.601 -5.955 1.00 85.38 106 SER A O 1
ATOM 859 N N . ALA A 1 107 ? -0.788 -4.296 -5.412 1.00 86.38 107 ALA A N 1
ATOM 860 C CA . ALA A 1 107 ? -1.307 -3.646 -4.217 1.00 86.38 107 ALA A CA 1
ATOM 861 C C . ALA A 1 107 ? -1.104 -4.511 -2.978 1.00 86.38 107 ALA A C 1
ATOM 863 O O . ALA A 1 107 ? -1.159 -5.733 -3.055 1.00 86.38 107 ALA A O 1
ATOM 864 N N . LYS A 1 108 ? -0.870 -3.863 -1.840 1.00 83.88 108 LYS A N 1
ATOM 865 C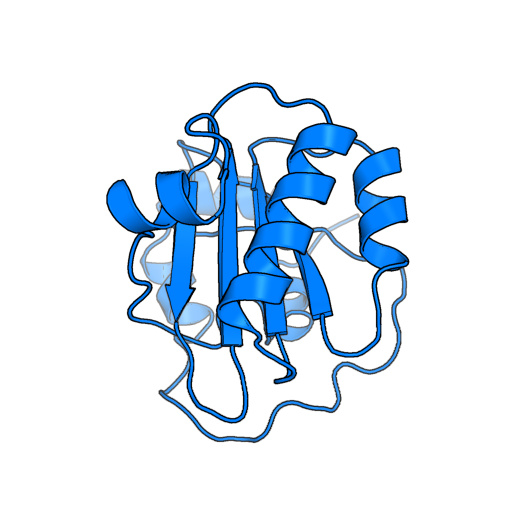 CA . LYS A 1 108 ? -0.652 -4.504 -0.547 1.00 83.88 108 LYS A CA 1
ATOM 866 C C . LYS A 1 108 ? -1.448 -3.769 0.513 1.00 83.88 108 LYS A C 1
ATOM 868 O O . LYS A 1 108 ? -1.413 -2.541 0.581 1.00 83.88 108 LYS A O 1
ATOM 873 N N . ALA A 1 109 ? -2.152 -4.521 1.348 1.00 82.81 109 ALA A N 1
ATOM 874 C CA . ALA A 1 109 ? -2.780 -3.979 2.541 1.00 82.81 109 ALA A CA 1
ATOM 875 C C . ALA A 1 109 ? -1.783 -3.959 3.694 1.00 82.81 109 ALA A C 1
ATOM 877 O O . ALA A 1 109 ? -0.975 -4.879 3.868 1.00 82.81 109 ALA A O 1
ATOM 878 N N . VAL A 1 110 ? -1.86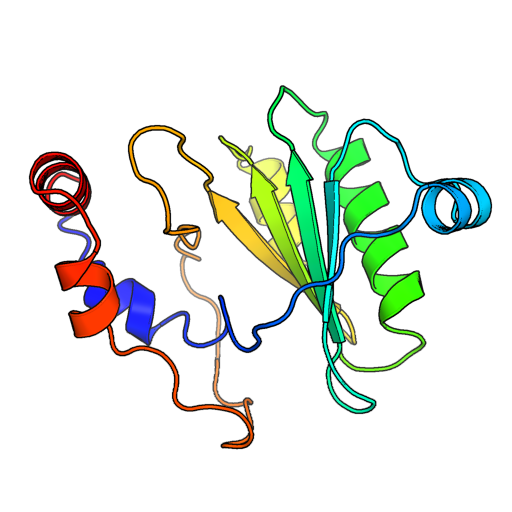7 -2.904 4.492 1.00 79.31 110 VAL A N 1
ATOM 879 C CA . VAL A 1 110 ? -0.961 -2.684 5.595 1.00 79.31 110 VAL A CA 1
ATOM 880 C C . VAL A 1 110 ? -1.658 -2.026 6.783 1.00 79.31 110 VAL A C 1
ATOM 882 O O . VAL A 1 110 ? -2.250 -0.954 6.671 1.00 79.31 110 VAL A O 1
ATOM 885 N N . TYR A 1 111 ? -1.570 -2.652 7.954 1.00 74.19 111 TYR A N 1
ATOM 886 C CA . TYR A 1 111 ? -2.192 -2.108 9.156 1.00 74.19 111 TYR A CA 1
ATOM 887 C C . TYR A 1 111 ? -1.372 -0.969 9.777 1.00 74.19 111 TYR A C 1
ATOM 889 O O . TYR A 1 111 ? -0.166 -1.105 9.997 1.00 74.19 111 TYR A O 1
ATOM 897 N N . TRP A 1 112 ? -2.057 0.118 10.139 1.00 69.62 112 TRP A N 1
ATOM 898 C CA . TRP A 1 112 ? -1.548 1.211 10.968 1.00 69.62 112 TRP A CA 1
ATOM 899 C C . TRP A 1 112 ? -2.073 1.102 12.403 1.00 69.62 112 TRP A C 1
ATOM 901 O O . TRP A 1 112 ? -3.274 0.949 12.623 1.00 69.62 112 TRP A O 1
ATOM 911 N N . ARG A 1 113 ? -1.194 1.230 13.404 1.00 62.69 113 ARG A N 1
ATOM 912 C CA . ARG A 1 113 ? -1.577 1.266 14.826 1.00 62.69 113 ARG A CA 1
ATOM 913 C C . ARG A 1 113 ? -0.789 2.339 15.580 1.00 62.69 113 ARG A C 1
ATOM 915 O O . ARG A 1 113 ? 0.427 2.238 15.705 1.00 62.69 113 ARG A O 1
ATOM 922 N N . GLU A 1 114 ? -1.494 3.319 16.153 1.00 52.12 114 GLU A N 1
ATOM 923 C CA . GLU A 1 114 ? -0.898 4.472 16.863 1.00 52.12 114 GLU A CA 1
ATOM 924 C C . GLU A 1 114 ? -0.022 4.092 18.070 1.00 52.12 114 GLU A C 1
ATOM 926 O O . GLU A 1 114 ? 0.962 4.766 18.349 1.00 52.12 114 GLU A O 1
ATOM 931 N N . LYS A 1 115 ? -0.341 3.011 18.796 1.00 44.88 115 LYS A N 1
ATOM 932 C CA . LYS A 1 115 ? 0.417 2.593 19.998 1.00 44.88 115 LYS A CA 1
ATOM 933 C C . LYS A 1 115 ? 1.688 1.785 19.693 1.00 44.88 115 LYS A C 1
ATOM 935 O O . LYS A 1 115 ? 2.431 1.457 20.615 1.00 44.88 115 LYS A O 1
ATOM 940 N N . LEU A 1 116 ? 1.918 1.455 18.423 1.00 45.62 116 LEU A N 1
ATOM 941 C CA . LEU A 1 116 ? 2.953 0.524 17.961 1.00 45.62 116 LEU A CA 1
ATOM 942 C C . LEU A 1 116 ? 3.950 1.142 16.967 1.00 45.62 116 LEU A C 1
ATOM 944 O O . LEU A 1 116 ? 4.817 0.436 16.462 1.00 45.62 116 LEU A O 1
ATOM 948 N N . THR A 1 117 ? 3.856 2.434 16.656 1.00 37.22 117 THR A N 1
ATOM 949 C CA . THR A 1 117 ? 4.663 3.052 15.590 1.00 37.22 117 THR A CA 1
ATOM 950 C C . THR A 1 117 ? 6.174 2.916 15.816 1.00 37.22 117 THR A C 1
ATOM 952 O O . THR A 1 117 ? 6.621 3.189 16.932 1.00 37.22 117 THR A O 1
ATOM 955 N N . PRO A 1 118 ? 6.974 2.554 14.785 1.00 38.94 118 PRO A N 1
ATOM 956 C CA . PRO A 1 118 ? 6.731 2.697 13.346 1.00 38.94 118 PRO A CA 1
ATOM 957 C C . PRO A 1 118 ? 6.827 1.338 12.635 1.00 38.94 118 PRO A C 1
ATOM 959 O O . PRO A 1 118 ? 7.906 0.906 12.251 1.00 38.94 118 PRO A O 1
ATOM 962 N N . SER A 1 119 ? 5.731 0.609 12.454 1.00 41.62 119 SER A N 1
ATOM 963 C CA . SER A 1 119 ? 5.762 -0.602 11.624 1.00 41.62 119 SER A CA 1
ATOM 964 C C . SER A 1 119 ? 4.389 -0.824 11.022 1.00 41.62 119 SER A C 1
ATOM 966 O O . SER A 1 119 ? 3.451 -1.255 11.679 1.00 41.62 119 SER A O 1
ATOM 968 N N . LEU A 1 120 ? 4.284 -0.453 9.756 1.00 48.94 120 LEU A N 1
ATOM 969 C CA . LEU A 1 120 ? 3.254 -0.908 8.841 1.00 48.94 120 LEU A CA 1
ATOM 970 C C . LEU A 1 120 ? 3.310 -2.444 8.800 1.00 48.94 120 LEU A C 1
ATOM 972 O O . LEU A 1 120 ? 4.342 -3.014 8.444 1.00 48.94 120 LEU A O 1
ATOM 976 N N . TYR A 1 121 ? 2.235 -3.113 9.216 1.00 52.91 121 TYR A N 1
ATOM 977 C CA . TYR A 1 121 ? 2.187 -4.576 9.255 1.00 52.91 121 TYR A CA 1
ATOM 978 C C . TYR A 1 121 ? 1.561 -5.162 7.982 1.00 52.91 121 TYR A C 1
ATOM 980 O O . TYR A 1 121 ? 0.379 -4.888 7.749 1.00 52.91 121 TYR A O 1
ATOM 988 N N . PRO A 1 122 ? 2.279 -5.987 7.191 1.00 50.78 122 PRO A N 1
ATOM 989 C CA . PRO A 1 122 ? 1.659 -6.827 6.163 1.00 50.78 122 PRO A CA 1
ATOM 990 C C . PRO A 1 122 ? 0.420 -7.546 6.672 1.00 50.78 122 PRO A C 1
ATOM 992 O O . PRO A 1 122 ? 0.436 -8.137 7.756 1.00 50.78 122 PRO A O 1
ATOM 995 N N . VAL A 1 123 ? -0.612 -7.598 5.839 1.00 45.91 123 VAL A N 1
ATOM 996 C CA . VAL A 1 123 ? -1.632 -8.635 5.981 1.00 45.91 123 VAL A CA 1
ATOM 997 C C . VAL A 1 123 ? -1.014 -9.963 5.551 1.00 45.91 123 VAL A C 1
ATOM 999 O O . VAL A 1 123 ? -0.412 -10.040 4.483 1.00 45.91 123 VAL A O 1
ATOM 1002 N N . GLN A 1 124 ? -1.126 -11.004 6.384 1.00 43.16 124 GLN A N 1
ATOM 1003 C CA . GLN A 1 124 ? -0.754 -12.354 5.968 1.00 43.16 124 GLN A CA 1
ATOM 1004 C C . GLN A 1 124 ? -1.674 -12.784 4.826 1.00 43.16 124 GLN A C 1
ATOM 1006 O O . GLN A 1 124 ? -2.841 -13.117 5.027 1.00 43.16 124 GLN A O 1
ATOM 1011 N N . GLU A 1 125 ? -1.124 -12.756 3.624 1.00 49.97 125 GLU A N 1
ATOM 1012 C CA . GLU A 1 125 ? -1.690 -13.399 2.458 1.00 49.97 125 GLU A CA 1
ATOM 1013 C C . GLU A 1 125 ? -1.631 -14.913 2.684 1.00 49.97 125 GLU A C 1
ATOM 1015 O O . GLU A 1 125 ? -0.558 -15.512 2.776 1.00 49.97 125 GLU A O 1
ATOM 1020 N N . THR A 1 126 ? -2.795 -15.538 2.851 1.00 39.00 126 THR A N 1
ATOM 1021 C CA . THR A 1 126 ? -2.900 -16.995 2.792 1.00 39.00 126 THR A CA 1
ATOM 1022 C C . THR A 1 126 ? -2.582 -17.391 1.353 1.00 39.00 126 THR A C 1
ATOM 1024 O O . THR A 1 126 ? -3.400 -17.195 0.467 1.00 39.00 126 THR A O 1
ATOM 1027 N N . GLU A 1 127 ? -1.358 -17.881 1.145 1.00 39.72 127 GLU A N 1
ATOM 1028 C CA . GLU A 1 127 ? -0.890 -18.545 -0.077 1.00 39.72 127 GLU A CA 1
ATOM 1029 C C . GLU A 1 127 ? -0.940 -17.691 -1.359 1.00 39.72 127 GLU A C 1
ATOM 1031 O O . GLU A 1 127 ? -1.807 -17.880 -2.206 1.00 39.72 127 GLU A O 1
ATOM 1036 N N . TYR A 1 128 ? 0.056 -16.822 -1.579 1.00 44.38 128 TYR A N 1
ATOM 1037 C CA . TYR A 1 128 ? 0.304 -16.273 -2.918 1.00 44.38 128 TYR A CA 1
ATOM 1038 C C . TYR A 1 128 ? 1.732 -16.527 -3.404 1.00 44.38 128 TYR A C 1
ATOM 1040 O O . TYR A 1 128 ? 2.730 -16.399 -2.695 1.00 44.38 128 TYR A O 1
ATOM 1048 N N . LEU A 1 129 ? 1.767 -16.985 -4.652 1.00 36.72 129 LEU A N 1
ATOM 1049 C CA . LEU A 1 129 ? 2.899 -17.484 -5.409 1.00 36.72 129 LEU A CA 1
ATOM 1050 C C . LEU A 1 129 ? 3.944 -16.395 -5.702 1.00 36.72 129 LEU A C 1
ATOM 1052 O O . LEU A 1 129 ? 3.621 -15.326 -6.206 1.00 36.72 129 LEU A O 1
ATOM 1056 N N . ASN A 1 130 ? 5.211 -16.769 -5.506 1.00 40.38 130 ASN A N 1
ATOM 1057 C CA . ASN A 1 130 ? 6.415 -16.215 -6.136 1.00 40.38 130 ASN A CA 1
ATOM 1058 C C . ASN A 1 130 ? 6.667 -14.702 -5.991 1.00 40.38 130 ASN A C 1
ATOM 1060 O O . ASN A 1 130 ? 6.531 -13.926 -6.934 1.00 40.38 130 ASN A O 1
ATOM 1064 N N . SER A 1 131 ? 7.257 -14.316 -4.858 1.00 42.53 131 SER A N 1
ATOM 1065 C CA . SER A 1 131 ? 7.940 -13.027 -4.666 1.00 42.53 131 SER A CA 1
ATOM 1066 C C . SER A 1 131 ? 9.357 -12.984 -5.282 1.00 42.53 131 SER A C 1
ATOM 1068 O O . SER A 1 131 ? 10.260 -12.356 -4.734 1.00 42.53 131 SER A O 1
ATOM 1070 N N . SER A 1 132 ? 9.612 -13.675 -6.397 1.00 40.16 132 SER A N 1
ATOM 1071 C CA . SER A 1 132 ? 10.965 -13.855 -6.958 1.00 40.16 132 SER A CA 1
ATOM 1072 C C . SER A 1 132 ? 11.462 -12.694 -7.838 1.00 40.16 132 SER A C 1
ATOM 1074 O O . SER A 1 132 ? 12.357 -12.892 -8.653 1.00 40.16 132 SER A O 1
ATOM 1076 N N . LEU A 1 133 ? 10.868 -11.497 -7.757 1.00 47.72 133 LEU A N 1
ATOM 1077 C CA . LEU A 1 133 ? 11.040 -10.453 -8.784 1.00 47.72 133 LEU A CA 1
ATOM 1078 C C . LEU A 1 133 ? 11.243 -9.040 -8.216 1.00 47.72 133 LEU A C 1
ATOM 1080 O O . LEU A 1 133 ? 10.506 -8.109 -8.572 1.00 47.72 133 LEU A O 1
ATOM 1084 N N . ILE A 1 134 ? 12.269 -8.876 -7.378 1.00 45.72 134 ILE A N 1
ATOM 1085 C CA . ILE A 1 134 ? 12.819 -7.563 -7.010 1.00 45.72 134 ILE A CA 1
ATOM 1086 C C . ILE A 1 134 ? 14.321 -7.569 -7.347 1.00 45.72 134 ILE A C 1
ATOM 1088 O O . ILE A 1 134 ? 15.033 -8.440 -6.848 1.00 45.72 134 ILE A O 1
ATOM 1092 N N . PRO A 1 135 ? 14.812 -6.666 -8.218 1.00 37.53 135 PRO A N 1
ATOM 1093 C CA . PRO A 1 135 ? 16.241 -6.506 -8.464 1.00 37.53 135 PRO A CA 1
ATOM 1094 C C . PRO A 1 135 ? 16.948 -5.981 -7.213 1.00 37.53 135 PRO A C 1
ATOM 1096 O O . PRO A 1 135 ? 16.397 -5.155 -6.491 1.00 37.53 135 PRO A O 1
ATOM 1099 N N . ASP A 1 136 ? 18.190 -6.414 -7.020 1.00 42.97 136 ASP A N 1
ATOM 1100 C CA . ASP A 1 136 ? 19.097 -6.101 -5.903 1.00 42.97 136 ASP A CA 1
ATOM 1101 C C . ASP A 1 136 ? 19.638 -4.652 -5.950 1.00 42.97 136 ASP A C 1
ATOM 1103 O O . ASP A 1 136 ? 20.823 -4.374 -5.766 1.00 42.97 136 ASP A O 1
ATOM 1107 N N . ILE A 1 137 ? 18.776 -3.705 -6.311 1.00 43.50 137 ILE A N 1
ATOM 1108 C CA . ILE A 1 137 ? 19.125 -2.309 -6.538 1.00 43.50 137 ILE A CA 1
ATOM 1109 C C . ILE A 1 137 ? 18.305 -1.494 -5.541 1.00 43.50 137 ILE A C 1
ATOM 1111 O O . ILE A 1 137 ? 17.091 -1.644 -5.483 1.00 43.50 137 ILE A O 1
ATOM 1115 N N . PHE A 1 138 ? 19.000 -0.628 -4.802 1.00 43.62 138 PHE A N 1
ATOM 1116 C CA . PHE A 1 138 ? 18.537 0.356 -3.811 1.00 43.62 138 PHE A CA 1
ATOM 1117 C C . PHE A 1 138 ? 18.790 0.008 -2.334 1.00 43.62 138 PHE A C 1
ATOM 1119 O O . PHE A 1 138 ? 18.896 -1.150 -1.955 1.00 43.62 138 PHE A O 1
ATOM 1126 N N . LEU A 1 139 ? 19.019 1.094 -1.575 1.00 43.25 139 LEU A N 1
ATOM 1127 C CA . LEU A 1 139 ? 19.605 1.256 -0.229 1.00 43.25 139 LEU A CA 1
ATOM 1128 C C . LEU A 1 139 ? 19.533 0.038 0.714 1.00 43.25 139 LEU A C 1
ATOM 1130 O O . LEU A 1 139 ? 18.524 -0.661 0.722 1.00 43.25 139 LEU A O 1
ATOM 1134 N N . PRO A 1 140 ? 20.538 -0.165 1.600 1.00 48.97 140 PRO A N 1
ATOM 1135 C CA . PRO A 1 140 ? 20.524 -1.275 2.545 1.00 48.97 140 PRO A CA 1
ATOM 1136 C C . PRO A 1 140 ? 19.247 -1.220 3.384 1.00 48.97 140 PRO A C 1
ATOM 1138 O O . PRO A 1 140 ? 19.053 -0.321 4.206 1.00 48.97 140 PRO A O 1
ATOM 1141 N N . ARG A 1 141 ? 18.363 -2.191 3.135 1.00 53.31 141 ARG A N 1
ATOM 1142 C CA . ARG A 1 141 ? 17.144 -2.405 3.905 1.00 53.31 141 ARG A CA 1
ATOM 1143 C C . ARG A 1 141 ? 17.532 -2.466 5.385 1.00 53.31 141 ARG A C 1
ATOM 1145 O O . ARG A 1 141 ? 18.448 -3.223 5.720 1.00 53.31 141 ARG A O 1
ATOM 1152 N N . PRO A 1 142 ? 16.854 -1.726 6.278 1.00 54.34 142 PRO A N 1
ATOM 1153 C CA . PRO A 1 142 ? 17.083 -1.895 7.700 1.00 54.34 142 PRO A CA 1
ATOM 1154 C C . PRO A 1 142 ? 16.781 -3.347 8.063 1.00 54.34 142 PRO A C 1
ATOM 1156 O O . PRO A 1 142 ? 15.723 -3.877 7.711 1.00 54.34 142 PRO A O 1
ATOM 1159 N N . ASP A 1 143 ? 17.732 -4.014 8.706 1.00 60.94 143 ASP A N 1
ATOM 1160 C CA . ASP A 1 143 ? 17.556 -5.396 9.122 1.00 60.94 143 ASP A CA 1
ATOM 1161 C C . ASP A 1 143 ? 16.421 -5.504 10.156 1.00 60.94 143 ASP A C 1
ATOM 1163 O O . ASP A 1 143 ? 16.009 -4.527 10.783 1.00 60.94 143 ASP A O 1
ATOM 1167 N N . TRP A 1 144 ? 15.868 -6.705 10.344 1.00 59.44 144 TRP A N 1
ATOM 1168 C CA . TRP A 1 144 ? 14.836 -6.898 11.370 1.00 59.44 144 TRP A CA 1
ATOM 1169 C C . TRP A 1 144 ? 15.341 -6.474 12.762 1.00 59.44 144 TRP A C 1
ATOM 1171 O O . TRP A 1 144 ? 14.587 -5.936 13.571 1.00 59.44 144 TRP A O 1
ATOM 1181 N N . SER A 1 145 ? 16.646 -6.626 13.005 1.00 65.50 145 SER A N 1
ATOM 1182 C CA . SER A 1 145 ? 17.340 -6.158 14.206 1.00 65.50 145 SER A CA 1
ATOM 1183 C C . SER A 1 145 ? 17.230 -4.647 14.421 1.00 65.50 145 SER A C 1
ATOM 1185 O O . SER A 1 145 ? 17.109 -4.213 15.566 1.00 65.50 145 SER A O 1
ATOM 1187 N N . PHE A 1 146 ? 17.286 -3.836 13.365 1.00 62.75 146 PHE A N 1
ATOM 1188 C CA . PHE A 1 146 ? 17.121 -2.386 13.426 1.00 62.75 146 PHE A CA 1
ATOM 1189 C C . PHE A 1 146 ? 15.732 -2.026 13.943 1.00 62.75 146 PHE A C 1
ATOM 1191 O O . PHE A 1 146 ? 15.615 -1.248 14.888 1.00 62.75 146 PHE A O 1
ATOM 1198 N N . TRP A 1 147 ? 14.691 -2.654 13.396 1.00 57.41 147 TRP A N 1
ATOM 1199 C CA . TRP A 1 147 ? 13.313 -2.429 13.833 1.00 57.41 147 TRP A CA 1
ATOM 1200 C C . TRP A 1 147 ? 13.067 -2.934 15.251 1.00 57.41 147 TRP A C 1
ATOM 1202 O O . TRP A 1 147 ? 12.506 -2.214 16.074 1.00 57.41 147 TRP A O 1
ATOM 1212 N N . GLN A 1 148 ? 13.573 -4.124 15.581 1.00 63.47 148 GLN A N 1
ATOM 1213 C CA . GLN A 1 148 ? 13.494 -4.680 16.930 1.00 63.47 148 GLN A CA 1
ATOM 1214 C C . GLN A 1 148 ? 14.094 -3.739 17.986 1.00 63.47 148 GLN A C 1
ATOM 1216 O O . GLN A 1 148 ? 13.553 -3.636 19.083 1.00 63.47 148 GLN A O 1
ATOM 1221 N N . LYS A 1 149 ? 15.180 -3.026 17.659 1.00 66.00 149 LYS A N 1
ATOM 1222 C CA . LYS A 1 149 ? 15.813 -2.046 18.560 1.00 66.00 149 LYS A CA 1
ATOM 1223 C C . LYS A 1 149 ? 15.010 -0.752 18.723 1.00 66.00 149 LYS A C 1
ATOM 1225 O O . LYS A 1 149 ? 15.205 -0.058 19.716 1.00 66.00 149 LYS A O 1
ATOM 1230 N N . GLN A 1 150 ? 14.157 -0.407 17.760 1.00 58.81 150 GLN A N 1
ATOM 1231 C CA . GLN A 1 150 ? 13.338 0.811 17.792 1.00 58.81 150 GLN A CA 1
ATOM 1232 C C . GLN A 1 150 ? 11.964 0.600 18.430 1.00 58.81 150 GLN A C 1
ATOM 1234 O O . GLN A 1 150 ? 11.346 1.555 18.901 1.00 58.81 150 GLN A O 1
ATOM 1239 N N . LEU A 1 151 ? 11.481 -0.641 18.460 1.00 57.81 151 LEU A N 1
ATOM 1240 C CA . LEU A 1 151 ? 10.222 -0.986 19.101 1.00 57.81 151 LEU A CA 1
ATOM 1241 C C . LEU A 1 151 ? 10.367 -0.925 20.623 1.00 57.81 151 LEU A C 1
ATOM 1243 O O . LEU A 1 151 ? 11.293 -1.482 21.211 1.00 57.81 151 LEU A O 1
ATOM 1247 N N . ASN A 1 152 ? 9.418 -0.265 21.286 1.00 59.72 152 ASN A N 1
ATOM 1248 C CA . ASN A 1 152 ? 9.377 -0.274 22.743 1.00 59.72 152 ASN A CA 1
ATOM 1249 C C . ASN A 1 152 ? 9.012 -1.687 23.274 1.00 59.72 152 ASN A C 1
ATOM 1251 O O . ASN A 1 152 ? 8.393 -2.478 22.556 1.00 59.72 152 ASN A O 1
ATOM 1255 N N . PRO A 1 153 ? 9.343 -2.029 24.534 1.00 62.19 153 PRO A N 1
ATOM 1256 C CA . PRO A 1 153 ? 9.105 -3.375 25.072 1.00 62.19 153 PRO A CA 1
ATOM 1257 C C . PRO A 1 153 ? 7.634 -3.820 25.058 1.00 62.19 153 PRO A C 1
ATOM 1259 O O . PRO A 1 153 ? 7.340 -5.003 24.906 1.00 62.19 153 PRO A O 1
ATOM 1262 N N . VAL A 1 154 ? 6.693 -2.878 25.187 1.00 58.72 154 VAL A N 1
ATOM 1263 C CA . VAL A 1 154 ? 5.250 -3.164 25.121 1.00 58.72 154 VAL A CA 1
ATOM 1264 C C . VAL A 1 154 ? 4.847 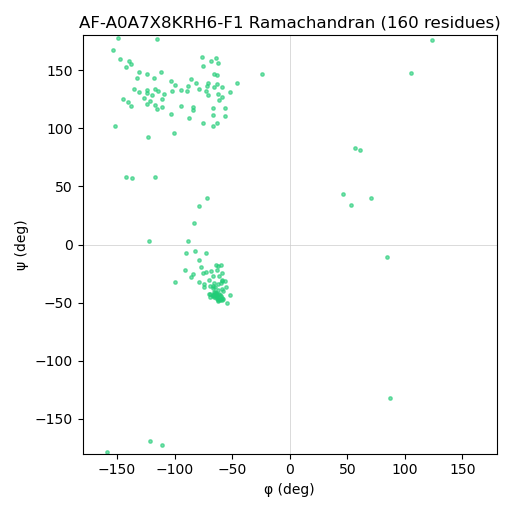-3.540 23.696 1.00 58.72 154 VAL A C 1
ATOM 1266 O O . VAL A 1 154 ? 4.108 -4.502 23.499 1.00 58.72 154 VAL A O 1
ATOM 1269 N N . ALA A 1 155 ? 5.376 -2.821 22.709 1.00 57.50 155 ALA A N 1
ATOM 1270 C CA . ALA A 1 155 ? 5.168 -3.085 21.298 1.00 57.50 155 ALA A CA 1
ATOM 1271 C C . ALA A 1 155 ? 5.737 -4.442 20.893 1.00 57.50 155 ALA A C 1
ATOM 1273 O O . ALA A 1 155 ? 5.073 -5.222 20.219 1.00 57.50 155 ALA A O 1
ATOM 1274 N N . TRP A 1 156 ? 6.930 -4.759 21.390 1.00 61.34 156 TRP A N 1
ATOM 1275 C CA . TRP A 1 156 ? 7.550 -6.062 21.197 1.00 61.34 156 TRP A CA 1
ATOM 1276 C C . TRP A 1 156 ? 6.689 -7.209 21.743 1.00 61.34 156 TRP A C 1
ATOM 1278 O O . TRP A 1 156 ? 6.436 -8.184 21.039 1.00 61.34 156 TRP A O 1
ATOM 1288 N N . ASN A 1 157 ? 6.160 -7.069 22.960 1.00 59.53 157 ASN A N 1
ATOM 1289 C CA . ASN A 1 157 ? 5.283 -8.083 23.548 1.00 59.53 157 ASN A CA 1
ATOM 1290 C C . ASN A 1 157 ? 3.969 -8.242 22.769 1.00 59.53 157 ASN A C 1
ATOM 1292 O O . ASN A 1 157 ? 3.486 -9.357 22.612 1.00 59.53 157 ASN A O 1
ATOM 1296 N N . GLN A 1 158 ? 3.404 -7.158 22.231 1.00 57.75 158 GLN A N 1
ATOM 1297 C CA . GLN A 1 158 ? 2.210 -7.229 21.378 1.00 57.75 158 GLN A CA 1
ATOM 1298 C C . GLN A 1 158 ? 2.471 -7.932 20.041 1.00 57.75 158 GLN A C 1
ATOM 1300 O O . GLN A 1 158 ? 1.552 -8.520 19.481 1.00 57.75 158 GLN A O 1
ATOM 1305 N N . LEU A 1 159 ? 3.708 -7.900 19.541 1.00 56.22 159 LEU A N 1
ATOM 1306 C CA . LEU A 1 159 ? 4.108 -8.675 18.368 1.00 56.22 159 LEU A CA 1
ATOM 1307 C C . LEU A 1 159 ? 4.258 -10.163 18.696 1.00 56.22 159 LEU A C 1
ATOM 1309 O O . LEU A 1 159 ? 3.945 -11.010 17.868 1.00 56.22 159 LEU A O 1
ATOM 1313 N N . GLN A 1 160 ? 4.702 -10.502 19.903 1.00 53.84 160 GLN A N 1
ATOM 1314 C CA . GLN A 1 160 ? 4.849 -11.898 20.324 1.00 53.84 160 GLN A CA 1
ATOM 1315 C C . GLN A 1 160 ? 3.523 -12.581 20.691 1.00 53.84 160 GLN A C 1
ATOM 1317 O O . GLN A 1 160 ? 3.467 -13.808 20.729 1.00 53.84 160 GLN A O 1
ATOM 1322 N N . VAL A 1 161 ? 2.469 -11.813 20.978 1.00 41.62 161 VAL A N 1
ATOM 1323 C CA . VAL A 1 161 ? 1.162 -12.334 21.400 1.00 41.62 161 VAL A CA 1
ATOM 1324 C C . VAL A 1 161 ? 0.192 -12.330 20.214 1.00 41.62 161 VAL A C 1
ATOM 1326 O O . VAL A 1 161 ? -0.445 -11.311 19.941 1.00 41.62 161 VAL A O 1
ATOM 1329 N N . ILE A 1 162 ? 0.075 -13.477 19.528 1.00 43.47 162 ILE A N 1
ATOM 1330 C CA . ILE A 1 162 ? -1.032 -13.819 18.610 1.00 43.47 162 ILE A CA 1
ATOM 1331 C C . ILE A 1 162 ? -1.494 -15.263 18.840 1.00 43.47 162 ILE A C 1
ATOM 1333 O O . ILE A 1 162 ? -0.666 -16.198 18.720 1.00 43.47 162 ILE A O 1
#

Secondary structure (DSSP, 8-state):
----HHHHHHH-TTTTS---PEEPPHHHHHHTT--TTSEEEEEE-SSEEEEEEE-SS---HHHHHHHHHHHHHHHHTTSEEEEEEEES---HHHHHHHTT--TTEEEEEEE--GGG-S--EE---SS--------S-SS-PPPHHHHHHHS-HHHHHHHH--

Mean predicted aligned error: 11.19 Å

pLDDT: mean 71.25, std 18.17, range [36.72, 94.5]

Solvent-accessible surface area (backbone atoms only — not comparable to full-atom values): 9844 Å² total; per-residue (Å²): 112,85,61,54,62,68,59,51,49,66,74,46,68,63,85,68,73,71,75,80,67,42,68,64,50,70,68,56,30,61,77,70,69,50,65,86,81,46,49,45,31,37,38,71,58,87,70,44,24,38,36,38,35,35,35,92,66,92,77,55,62,66,61,54,51,51,50,46,52,52,49,44,52,68,71,20,70,88,28,40,21,42,36,36,41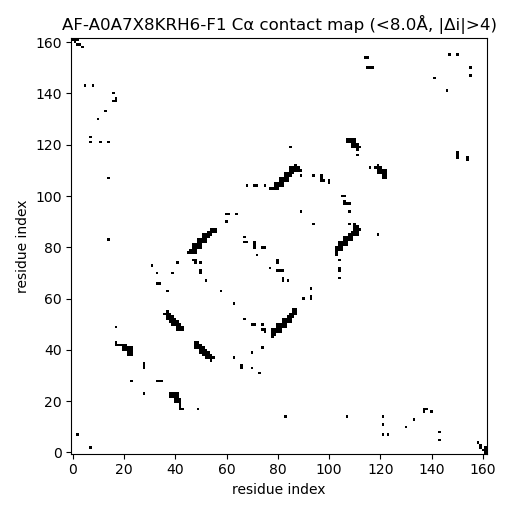,34,22,71,72,80,54,73,65,48,55,57,53,40,72,69,49,62,84,51,44,41,58,42,59,26,36,49,52,90,89,52,64,92,60,75,38,74,62,86,70,85,83,75,84,78,88,84,82,73,76,100,72,75,74,88,71,79,49,73,66,56,53,60,72,66,46,51,73,69,42,50,52,57,59,70,61,92

Sequence (162 aa):
MNISWNDIWKANQDIFIMSGFEECTEEKRKSWRLSSHFGYFSTGDINLRVGIIACRNEYKDEDFLFEGISWGNYIGNGARTVLYFVAQNFSPVFLNALAKLGGNISAKAVYWREKLTPSLYPVQETEYLNSSLIPDIFLPRPDWSFWQKQLNPVAWNQLQVI